Protein AF-A0A453PS17-F1 (afdb_monomer_lite)

Radius of gyration: 19.85 Å; chains: 1; bounding box: 60×44×42 Å

Sequence (169 aa):
VARVFPRKLCKPTYITRLSFKRWNKTVKKFSDIQLGHVTKYKMEALLHMPNKLKIPMNLLEWIDQHMFGSKEPCFKHKNKVIKITNDMVNKIFDFPGGTEPFIFSSDDPQVKAEVLELRNKYVDHRNKMPINKIEEVMLSDETEDGFIRSFTFYFLSSILCPASYCFGN

Structure (mmCIF, N/CA/C/O backbone):
data_AF-A0A453PS17-F1
#
_entry.id   AF-A0A453PS17-F1
#
loop_
_atom_site.group_PDB
_atom_site.id
_atom_site.type_symbol
_atom_site.label_atom_id
_atom_site.label_alt_id
_atom_site.label_comp_id
_atom_site.label_asym_id
_atom_site.label_entity_id
_atom_site.label_seq_id
_atom_site.pdbx_PDB_ins_code
_atom_site.Cartn_x
_atom_site.Cartn_y
_atom_site.Cartn_z
_atom_site.occupancy
_atom_site.B_iso_or_equiv
_atom_site.auth_seq_id
_atom_site.auth_comp_id
_atom_site.auth_asym_id
_atom_site.auth_atom_id
_atom_site.pdbx_PDB_model_num
ATOM 1 N N . VAL A 1 1 ? 46.115 -1.539 -19.298 1.00 35.41 1 VAL A N 1
ATOM 2 C CA . VAL A 1 1 ? 45.880 -2.529 -18.218 1.00 35.41 1 VAL A CA 1
ATOM 3 C C . VAL A 1 1 ? 44.837 -1.960 -17.265 1.00 35.41 1 VAL A C 1
ATOM 5 O O . VAL A 1 1 ? 45.146 -1.040 -16.517 1.00 35.41 1 VAL A O 1
ATOM 8 N N . ALA A 1 2 ? 43.583 -2.405 -17.363 1.00 29.77 2 ALA A N 1
ATOM 9 C CA . ALA A 1 2 ? 42.505 -1.921 -16.501 1.00 29.77 2 ALA A CA 1
ATOM 10 C C . ALA A 1 2 ? 42.616 -2.580 -15.118 1.00 29.77 2 ALA A C 1
ATOM 12 O O . ALA A 1 2 ? 42.629 -3.806 -15.014 1.00 29.77 2 ALA A O 1
ATOM 13 N N . ARG A 1 3 ? 42.726 -1.771 -14.058 1.00 26.41 3 ARG A N 1
ATOM 14 C CA . ARG A 1 3 ? 42.742 -2.259 -12.673 1.00 26.41 3 ARG A CA 1
ATOM 15 C C . ARG A 1 3 ? 41.342 -2.745 -12.308 1.00 26.41 3 ARG A C 1
ATOM 17 O O . ARG A 1 3 ? 40.442 -1.946 -12.064 1.00 26.41 3 ARG A O 1
ATOM 24 N N . VAL A 1 4 ? 41.167 -4.060 -12.278 1.00 29.45 4 VAL A N 1
ATOM 25 C CA . VAL A 1 4 ? 39.990 -4.699 -11.690 1.00 29.45 4 VAL A CA 1
ATOM 26 C C . VAL A 1 4 ? 40.158 -4.620 -10.177 1.00 29.45 4 VAL A C 1
ATOM 28 O O . VAL A 1 4 ? 40.970 -5.339 -9.600 1.00 29.45 4 VAL A O 1
ATOM 31 N N . PHE A 1 5 ? 39.425 -3.716 -9.526 1.00 28.72 5 PHE A N 1
ATOM 32 C CA . PHE A 1 5 ? 39.303 -3.759 -8.073 1.00 28.72 5 PHE A CA 1
ATOM 33 C C . PHE A 1 5 ? 38.588 -5.061 -7.696 1.00 28.72 5 PHE A C 1
ATOM 35 O O . PHE A 1 5 ? 37.497 -5.315 -8.221 1.00 28.72 5 PHE A O 1
ATOM 42 N N . PRO A 1 6 ? 39.156 -5.894 -6.806 1.00 30.36 6 PRO A N 1
ATOM 43 C CA . PRO A 1 6 ? 38.435 -7.040 -6.292 1.00 30.36 6 PRO A CA 1
ATOM 44 C C . PRO A 1 6 ? 37.244 -6.488 -5.512 1.00 30.36 6 PRO A C 1
ATOM 46 O O . PRO A 1 6 ? 37.405 -5.893 -4.445 1.00 30.36 6 PRO A O 1
ATOM 49 N N . ARG A 1 7 ? 36.032 -6.644 -6.060 1.00 38.16 7 ARG A N 1
ATOM 50 C CA . ARG A 1 7 ? 34.816 -6.473 -5.267 1.00 38.16 7 ARG A CA 1
ATOM 51 C C . ARG A 1 7 ? 34.955 -7.466 -4.123 1.00 38.16 7 ARG A C 1
ATOM 53 O O . ARG A 1 7 ? 34.898 -8.673 -4.361 1.00 38.16 7 ARG A O 1
ATOM 60 N N . LYS A 1 8 ? 35.189 -6.969 -2.902 1.00 33.84 8 LYS A N 1
ATOM 61 C CA . LYS A 1 8 ? 34.990 -7.762 -1.689 1.00 33.84 8 LYS A CA 1
ATOM 62 C C . LYS A 1 8 ? 33.670 -8.501 -1.886 1.00 33.84 8 LYS A C 1
ATOM 64 O O . LYS A 1 8 ? 32.682 -7.885 -2.288 1.00 33.84 8 LYS A O 1
ATOM 69 N N . LEU A 1 9 ? 33.681 -9.811 -1.659 1.00 34.59 9 LEU A N 1
ATOM 70 C CA . LEU A 1 9 ? 32.489 -10.642 -1.542 1.00 34.59 9 LEU A CA 1
ATOM 71 C C . LEU A 1 9 ? 31.675 -10.138 -0.339 1.00 34.59 9 LEU A C 1
ATOM 73 O O . LEU A 1 9 ? 31.606 -10.782 0.704 1.00 34.59 9 LEU A O 1
ATOM 77 N N . CYS A 1 10 ? 31.067 -8.957 -0.458 1.00 33.66 10 CYS A N 1
ATOM 78 C CA . CYS A 1 10 ? 29.883 -8.633 0.302 1.00 33.66 10 CYS A CA 1
ATOM 79 C C . CYS A 1 10 ? 28.896 -9.708 -0.119 1.00 33.66 10 CYS A C 1
ATOM 81 O O . CYS A 1 10 ? 28.450 -9.715 -1.266 1.00 33.66 10 CYS A O 1
ATOM 83 N N . LYS A 1 11 ? 28.611 -10.660 0.776 1.00 32.59 11 LYS A N 1
ATOM 84 C CA . LYS A 1 11 ? 27.415 -11.488 0.642 1.00 32.59 11 LYS A CA 1
ATOM 85 C C . LYS A 1 11 ? 26.293 -10.503 0.302 1.00 32.59 11 LYS A C 1
ATOM 87 O O . LYS A 1 11 ? 26.080 -9.601 1.122 1.00 32.59 11 LYS A O 1
ATOM 92 N N . PRO A 1 12 ? 25.645 -10.584 -0.877 1.00 39.50 12 PRO A N 1
ATOM 93 C CA . PRO A 1 12 ? 24.504 -9.744 -1.184 1.00 39.50 12 PRO A CA 1
ATOM 94 C C . PRO A 1 12 ? 23.378 -10.268 -0.307 1.00 39.50 12 PRO A C 1
ATOM 96 O O . PRO A 1 12 ? 22.522 -11.050 -0.702 1.00 39.50 12 PRO A O 1
ATOM 99 N N . THR A 1 13 ? 23.442 -9.908 0.965 1.00 41.12 13 THR A N 1
ATOM 100 C CA . THR A 1 13 ? 22.298 -9.986 1.834 1.00 41.12 13 THR A CA 1
ATOM 101 C C . THR A 1 13 ? 21.466 -8.831 1.321 1.00 41.12 13 THR A C 1
ATOM 103 O O . THR A 1 13 ? 21.697 -7.685 1.704 1.00 41.12 13 THR A O 1
ATOM 106 N N . TYR A 1 14 ? 20.555 -9.111 0.389 1.00 40.56 14 TYR A N 1
ATOM 107 C CA . TYR A 1 14 ? 19.348 -8.313 0.295 1.00 40.56 14 TYR A CA 1
ATOM 108 C C . TYR A 1 14 ? 18.740 -8.398 1.693 1.00 40.56 14 TYR A C 1
ATOM 110 O O . TYR A 1 14 ? 18.031 -9.341 2.041 1.00 40.56 14 TYR A O 1
ATOM 118 N N . ILE A 1 15 ? 19.131 -7.464 2.559 1.00 41.81 15 ILE A N 1
ATOM 119 C CA . ILE A 1 15 ? 18.437 -7.212 3.805 1.00 41.81 15 ILE A CA 1
ATOM 120 C C . ILE A 1 15 ? 17.195 -6.500 3.324 1.00 41.81 15 ILE A C 1
ATOM 122 O O . ILE A 1 15 ? 17.120 -5.275 3.323 1.00 41.81 15 ILE A O 1
ATOM 126 N N . THR A 1 16 ? 16.242 -7.283 2.832 1.00 46.91 16 THR A N 1
ATOM 127 C CA . THR A 1 16 ? 14.888 -6.814 2.651 1.00 46.91 16 THR A CA 1
ATOM 128 C C . THR A 1 16 ? 14.533 -6.178 3.988 1.00 46.91 16 THR A C 1
ATOM 130 O O . THR A 1 16 ? 14.499 -6.877 5.009 1.00 46.91 16 THR A O 1
ATOM 133 N N . ARG A 1 17 ? 14.368 -4.851 4.034 1.00 50.72 17 ARG A N 1
ATOM 134 C CA . ARG A 1 17 ? 13.887 -4.143 5.228 1.00 50.72 17 ARG A CA 1
ATOM 135 C C . ARG A 1 17 ? 12.405 -4.470 5.438 1.00 50.72 17 ARG A C 1
ATOM 137 O O . ARG A 1 17 ? 11.593 -3.571 5.604 1.00 50.72 17 ARG A O 1
ATOM 144 N N . LEU A 1 18 ? 12.060 -5.761 5.426 1.00 60.72 18 LEU A N 1
ATOM 145 C CA . LEU A 1 18 ? 10.740 -6.285 5.726 1.00 60.72 18 LEU A CA 1
ATOM 146 C C . LEU A 1 18 ? 10.501 -5.982 7.187 1.00 60.72 18 LEU A C 1
ATOM 148 O O . LEU A 1 18 ? 10.967 -6.685 8.087 1.00 60.72 18 LEU A O 1
ATOM 152 N N . SER A 1 19 ? 9.788 -4.899 7.441 1.00 68.50 19 SER A N 1
ATOM 153 C CA . SER A 1 19 ? 9.391 -4.555 8.789 1.00 68.50 19 SER A CA 1
ATOM 154 C C . SER A 1 19 ? 8.069 -5.246 9.104 1.00 68.50 19 SER A C 1
ATOM 156 O O . SER A 1 19 ? 7.096 -4.593 9.463 1.00 68.50 19 SER A O 1
ATOM 158 N N . PHE A 1 20 ? 8.025 -6.583 9.001 1.00 74.69 20 PHE A N 1
ATOM 159 C CA . PHE A 1 20 ? 6.826 -7.376 9.320 1.00 74.69 20 PHE A CA 1
ATOM 160 C C . PHE A 1 20 ? 6.301 -7.060 10.715 1.00 74.69 20 PHE A C 1
ATOM 162 O O . PHE A 1 20 ? 5.104 -6.922 10.921 1.00 74.69 20 PHE A O 1
ATOM 169 N N . LYS A 1 21 ? 7.210 -6.862 11.676 1.00 78.06 21 LYS A N 1
ATOM 170 C CA . LYS A 1 21 ? 6.853 -6.452 13.036 1.00 78.06 21 LYS A CA 1
ATOM 171 C C . LYS A 1 21 ? 6.108 -5.116 13.055 1.00 78.06 21 LYS A C 1
ATOM 173 O O . LYS A 1 21 ? 5.169 -4.958 13.829 1.00 78.06 21 LYS A O 1
ATOM 178 N N . ARG A 1 22 ? 6.540 -4.155 12.236 1.00 82.38 22 ARG A N 1
ATOM 179 C CA . ARG A 1 22 ? 5.894 -2.848 12.121 1.00 82.38 22 ARG A CA 1
ATOM 180 C C . ARG A 1 22 ? 4.548 -2.980 11.417 1.00 82.38 22 ARG A C 1
ATOM 182 O O . ARG A 1 22 ? 3.558 -2.555 11.991 1.00 82.38 22 ARG A O 1
ATOM 189 N N . TRP A 1 23 ? 4.506 -3.640 10.262 1.00 86.25 23 TRP A N 1
ATOM 190 C CA . TRP A 1 23 ? 3.271 -3.909 9.523 1.00 86.25 23 TRP A CA 1
ATOM 191 C C . TRP A 1 23 ? 2.214 -4.583 10.407 1.00 86.25 23 TRP A C 1
ATOM 193 O O . TRP A 1 23 ? 1.133 -4.038 10.604 1.00 86.25 23 TRP A O 1
ATOM 203 N N . ASN A 1 24 ? 2.575 -5.683 11.072 1.00 85.62 24 ASN A N 1
ATOM 204 C CA . ASN A 1 24 ? 1.675 -6.435 11.949 1.00 85.62 24 ASN A CA 1
ATOM 205 C C . ASN A 1 24 ? 1.247 -5.645 13.192 1.00 85.62 24 ASN A C 1
ATOM 207 O O . ASN A 1 24 ? 0.186 -5.912 13.752 1.00 85.62 24 ASN A O 1
ATOM 211 N N . LYS A 1 25 ? 2.051 -4.679 13.656 1.00 89.12 25 LYS A N 1
ATOM 212 C CA . LYS A 1 25 ? 1.634 -3.754 14.720 1.00 89.12 25 LYS A CA 1
ATOM 213 C C . LYS A 1 25 ? 0.614 -2.742 14.200 1.00 89.12 25 LYS A C 1
ATOM 215 O O . LYS A 1 25 ? -0.302 -2.393 14.935 1.00 89.12 25 LYS A O 1
ATOM 220 N N . THR A 1 26 ? 0.794 -2.258 12.979 1.00 90.94 26 THR A N 1
ATOM 221 C CA . THR A 1 26 ? -0.046 -1.220 12.379 1.00 90.94 26 THR A CA 1
ATOM 222 C C . THR A 1 26 ? -1.399 -1.760 11.940 1.00 90.94 26 THR A C 1
ATOM 224 O O . THR A 1 26 ? -2.404 -1.153 12.281 1.00 90.94 26 THR A O 1
ATOM 227 N N . VAL A 1 27 ? -1.442 -2.927 11.291 1.00 90.19 27 VAL A N 1
ATOM 228 C CA . VAL A 1 27 ? -2.693 -3.574 10.849 1.00 90.19 27 VAL A CA 1
ATOM 229 C C . VAL A 1 27 ? -3.666 -3.802 12.011 1.00 90.19 27 VAL A C 1
ATOM 231 O O . VAL A 1 27 ? -4.869 -3.647 11.855 1.00 90.19 27 VAL A O 1
ATOM 234 N N . LYS A 1 28 ? -3.154 -4.087 13.214 1.00 91.81 28 LYS A N 1
ATOM 235 C CA . LYS A 1 28 ? -3.974 -4.250 14.429 1.00 91.81 28 LYS A CA 1
ATOM 236 C C . LYS A 1 28 ? -4.687 -2.977 14.896 1.00 91.81 28 LYS A C 1
ATOM 238 O O . LYS A 1 28 ? -5.472 -3.054 15.832 1.00 91.81 28 LYS A O 1
ATOM 243 N N . LYS A 1 29 ? -4.355 -1.817 14.328 1.00 95.06 29 LYS A N 1
ATOM 244 C CA . LYS A 1 29 ? -4.960 -0.526 14.671 1.00 95.06 29 LYS A CA 1
ATOM 245 C C . LYS A 1 29 ? -6.076 -0.122 13.705 1.00 95.06 29 LYS A C 1
ATOM 247 O O . LYS A 1 29 ? -6.649 0.939 13.911 1.00 95.06 29 LYS A O 1
ATOM 252 N N . PHE A 1 30 ? -6.316 -0.889 12.640 1.00 95.62 30 PHE A N 1
ATOM 253 C CA . PHE A 1 30 ? -7.316 -0.525 11.641 1.00 95.62 30 PHE A CA 1
ATOM 254 C C . PHE A 1 30 ? -8.726 -0.596 12.217 1.00 95.62 30 PHE A C 1
ATOM 256 O O . PHE A 1 30 ? -9.036 -1.513 12.980 1.00 95.62 30 PHE A O 1
ATOM 263 N N . SER A 1 31 ? -9.559 0.372 11.841 1.00 96.38 31 SER A N 1
ATOM 264 C CA . SER A 1 31 ? -10.988 0.349 12.141 1.00 96.38 31 SER A CA 1
ATOM 265 C C . SER A 1 31 ? -11.721 -0.658 11.251 1.00 96.38 31 SER A C 1
ATOM 267 O O . SER A 1 31 ? -11.215 -1.075 10.205 1.00 96.38 31 SER A O 1
ATOM 269 N N . ASP A 1 32 ? -12.945 -1.024 11.631 1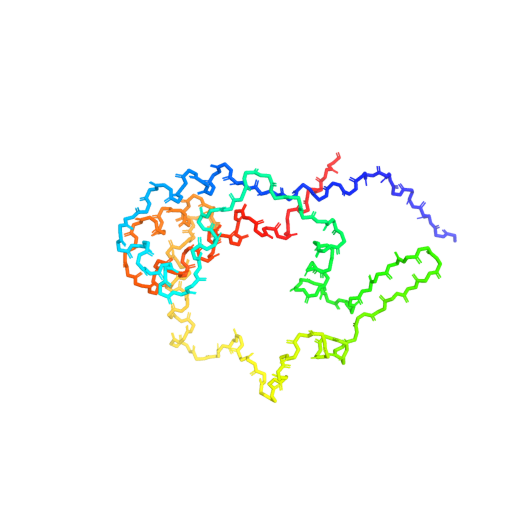.00 96.81 32 ASP A N 1
ATOM 270 C CA . ASP A 1 32 ? -13.787 -1.915 10.823 1.00 96.81 32 ASP A CA 1
ATOM 271 C C . ASP A 1 32 ? -14.072 -1.326 9.430 1.00 96.81 32 ASP A C 1
ATOM 273 O O . ASP A 1 32 ? -14.135 -2.064 8.447 1.00 96.81 32 ASP A O 1
ATOM 277 N N . ILE A 1 33 ? -14.161 0.007 9.320 1.00 96.94 33 ILE A N 1
ATOM 278 C CA . ILE A 1 33 ? -14.328 0.716 8.041 1.00 96.94 33 ILE A CA 1
ATOM 279 C C . ILE A 1 33 ? -13.102 0.490 7.149 1.00 96.94 33 ILE A C 1
ATOM 281 O O . ILE A 1 33 ? -13.229 0.076 5.997 1.00 96.94 33 ILE A O 1
ATOM 285 N N . GLN A 1 34 ? -11.905 0.703 7.696 1.00 96.75 34 GLN A N 1
ATOM 286 C CA . GLN A 1 34 ? -10.647 0.490 6.981 1.00 96.75 34 GLN A CA 1
ATOM 287 C C . GLN A 1 34 ? -10.481 -0.974 6.547 1.00 96.75 34 GLN A C 1
ATOM 289 O O . GLN A 1 34 ? -10.102 -1.243 5.407 1.00 96.75 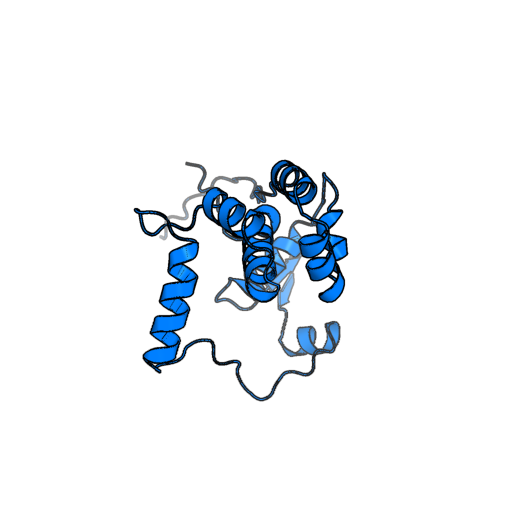34 GLN A O 1
ATOM 294 N N . LEU A 1 35 ? -10.825 -1.932 7.413 1.00 95.94 35 LEU A N 1
ATOM 295 C CA . LEU A 1 35 ? -10.830 -3.361 7.075 1.00 95.94 35 LEU A CA 1
ATOM 296 C C . LEU A 1 35 ? -11.851 -3.697 5.976 1.00 95.94 35 LEU A C 1
ATOM 298 O O . LEU A 1 35 ? -11.560 -4.513 5.094 1.00 95.94 35 LEU A O 1
ATOM 302 N N . GLY A 1 36 ? -13.013 -3.038 5.985 1.00 95.31 36 GLY A N 1
ATOM 303 C CA . GLY A 1 36 ? -14.018 -3.132 4.927 1.00 95.31 36 GLY A CA 1
ATOM 304 C C . GLY A 1 36 ? -13.460 -2.732 3.561 1.00 95.31 36 GLY A C 1
ATOM 305 O O . GLY A 1 36 ? -13.645 -3.462 2.585 1.00 95.31 36 GLY A O 1
ATOM 306 N N . HIS A 1 37 ? -12.686 -1.645 3.498 1.00 95.81 37 HIS A N 1
ATOM 307 C CA . HIS A 1 37 ? -12.009 -1.225 2.265 1.00 95.81 37 HIS A CA 1
ATOM 308 C C . HIS A 1 37 ? -10.972 -2.251 1.798 1.00 95.81 37 HIS A C 1
ATOM 310 O O . HIS A 1 37 ? -10.975 -2.629 0.630 1.00 95.81 37 HIS A O 1
ATOM 316 N N . VAL A 1 38 ? -10.122 -2.775 2.692 1.00 91.56 38 VAL A N 1
ATOM 317 C CA . VAL A 1 38 ? -9.147 -3.830 2.328 1.00 91.56 38 VAL A CA 1
ATOM 318 C C . VAL A 1 38 ? -9.851 -5.042 1.708 1.00 91.56 38 VAL A C 1
ATOM 320 O O . VAL A 1 38 ? -9.381 -5.592 0.709 1.00 91.56 38 VAL A O 1
ATOM 323 N N . THR A 1 39 ? -10.991 -5.423 2.285 1.00 91.50 39 THR A N 1
ATOM 324 C CA . THR A 1 39 ? -11.808 -6.551 1.825 1.00 91.50 39 THR A CA 1
ATOM 325 C C . THR A 1 39 ? -12.406 -6.285 0.446 1.00 91.50 39 THR A C 1
ATOM 327 O O . THR A 1 39 ? -12.310 -7.108 -0.464 1.00 91.50 39 THR A O 1
ATOM 330 N N . LYS A 1 40 ? -12.951 -5.081 0.237 1.00 92.56 40 LYS A N 1
ATOM 331 C CA . LYS A 1 40 ? -13.504 -4.652 -1.055 1.00 92.56 40 LYS A CA 1
ATOM 332 C C . LYS A 1 40 ? -12.496 -4.805 -2.201 1.00 92.56 40 LYS A C 1
ATOM 334 O O . LYS A 1 40 ? -12.868 -5.245 -3.288 1.00 92.56 40 LYS A O 1
ATOM 339 N N . TYR A 1 41 ? -11.223 -4.499 -1.947 1.00 87.12 41 TYR A N 1
ATOM 340 C CA . TYR A 1 41 ? -10.137 -4.614 -2.927 1.00 87.12 41 TYR A CA 1
ATOM 341 C C . TYR A 1 41 ? -9.437 -5.984 -2.948 1.00 87.12 41 TYR A C 1
ATOM 343 O O . TYR A 1 41 ? -8.448 -6.145 -3.664 1.00 87.12 41 TYR A O 1
ATOM 351 N N . LYS A 1 42 ? -9.940 -6.982 -2.208 1.00 87.06 42 LYS A N 1
ATOM 352 C CA . LYS A 1 42 ? -9.372 -8.340 -2.122 1.00 87.06 42 LYS A CA 1
ATOM 353 C C . LYS A 1 42 ? -7.908 -8.366 -1.652 1.00 87.06 42 LYS A C 1
ATOM 355 O O . LYS A 1 42 ? -7.085 -9.139 -2.149 1.00 87.06 42 LYS A O 1
ATOM 360 N N . MET A 1 43 ? -7.556 -7.464 -0.733 1.00 85.50 43 MET A N 1
ATOM 361 C CA . MET A 1 43 ? -6.199 -7.295 -0.195 1.00 85.50 43 MET A CA 1
ATOM 362 C C . MET A 1 43 ? -6.019 -7.914 1.206 1.00 85.50 43 MET A C 1
ATOM 364 O O . MET A 1 43 ? -4.992 -7.706 1.852 1.00 85.50 43 MET A O 1
ATOM 368 N N . GLU A 1 44 ? -6.978 -8.699 1.697 1.00 85.56 44 GLU A N 1
ATOM 369 C CA . GLU A 1 44 ? -7.014 -9.273 3.052 1.00 85.56 44 GLU A CA 1
ATOM 370 C C . GLU A 1 44 ? -5.822 -10.194 3.321 1.00 85.56 44 GLU A C 1
ATOM 372 O O . GLU A 1 44 ? -5.302 -10.255 4.436 1.00 85.56 44 GLU A O 1
ATOM 377 N N . ALA A 1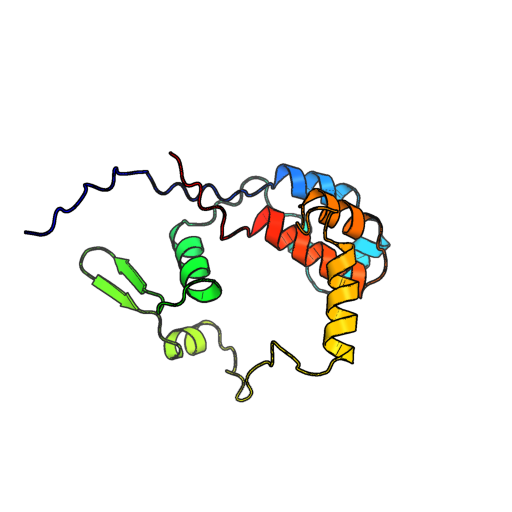 45 ? -5.320 -10.857 2.276 1.00 82.31 45 ALA A N 1
ATOM 378 C CA . ALA A 1 45 ? -4.105 -11.663 2.351 1.00 82.31 45 ALA A CA 1
ATOM 379 C C . ALA A 1 45 ? -2.894 -10.854 2.861 1.00 82.31 45 ALA A C 1
ATOM 381 O O . ALA A 1 45 ? -2.021 -11.403 3.536 1.00 82.31 45 ALA A O 1
ATOM 382 N N . LEU A 1 46 ? -2.855 -9.540 2.600 1.00 82.62 46 LEU A N 1
ATOM 383 C CA . LEU A 1 46 ? -1.787 -8.652 3.062 1.00 82.62 46 LEU A CA 1
ATOM 384 C C . LEU A 1 46 ? -1.879 -8.356 4.568 1.00 82.62 46 LEU A C 1
ATOM 386 O O . LEU A 1 46 ? -0.863 -8.041 5.190 1.00 82.62 46 LEU A O 1
ATOM 390 N N . LEU A 1 47 ? -3.056 -8.493 5.188 1.00 84.50 47 LEU A N 1
ATOM 391 C CA . LEU A 1 47 ? -3.246 -8.284 6.631 1.00 84.50 47 LEU A CA 1
ATOM 392 C C . LEU A 1 47 ? -2.632 -9.411 7.466 1.00 84.50 47 LEU A C 1
ATOM 394 O O . LEU A 1 47 ? -2.187 -9.188 8.592 1.00 84.50 47 LEU A O 1
ATOM 398 N N . HIS A 1 48 ? -2.566 -10.615 6.899 1.00 80.12 48 HIS A N 1
ATOM 399 C CA . HIS A 1 48 ? -2.113 -11.830 7.576 1.00 80.12 48 HIS A CA 1
ATOM 400 C C . HIS A 1 48 ? -0.725 -12.284 7.115 1.00 80.12 48 HIS A C 1
ATOM 402 O O . HIS A 1 48 ? -0.413 -13.477 7.109 1.00 80.12 48 HIS A O 1
ATOM 408 N N . MET A 1 49 ? 0.134 -11.331 6.743 1.00 70.81 49 MET A N 1
ATOM 409 C CA . MET A 1 49 ? 1.476 -11.647 6.266 1.00 70.81 49 MET A CA 1
ATOM 410 C C . MET A 1 49 ? 2.283 -12.397 7.339 1.00 70.81 49 MET A C 1
ATOM 412 O O . MET A 1 49 ? 2.388 -11.940 8.487 1.00 70.81 49 MET A O 1
ATOM 416 N N . PRO A 1 50 ? 2.893 -13.544 6.990 1.00 65.44 50 PRO A N 1
ATOM 417 C CA . PRO A 1 50 ? 3.640 -14.334 7.950 1.00 65.44 50 PRO A CA 1
ATOM 418 C C . PRO A 1 50 ? 4.824 -13.529 8.492 1.00 65.44 50 PRO A C 1
ATOM 420 O O . PRO A 1 50 ? 5.566 -12.896 7.744 1.00 65.44 50 PRO A O 1
ATOM 423 N N . ASN A 1 51 ? 5.066 -13.632 9.804 1.00 61.53 51 ASN A N 1
ATOM 424 C CA . ASN A 1 51 ? 6.184 -12.966 10.496 1.00 61.53 51 ASN A CA 1
ATOM 425 C C . ASN A 1 51 ? 7.569 -13.287 9.892 1.00 61.53 51 ASN A C 1
ATOM 427 O O . ASN A 1 51 ? 8.547 -12.594 10.173 1.00 61.53 51 ASN A O 1
ATOM 431 N N . LYS A 1 52 ? 7.661 -14.369 9.111 1.00 59.00 52 LYS A N 1
ATOM 432 C CA . LYS A 1 52 ? 8.847 -14.805 8.375 1.00 59.00 52 LYS A CA 1
ATOM 433 C C . LYS A 1 52 ? 8.440 -15.245 6.972 1.00 59.00 52 LYS A C 1
ATOM 435 O O . LYS A 1 52 ? 8.346 -16.440 6.700 1.00 59.00 52 LYS A O 1
ATOM 440 N N . LEU A 1 53 ? 8.208 -14.294 6.074 1.00 58.91 53 LEU A N 1
ATOM 441 C CA . LEU A 1 53 ? 8.136 -14.615 4.654 1.00 58.91 53 LEU A CA 1
ATOM 442 C C . LEU A 1 53 ? 9.555 -14.936 4.161 1.00 58.91 53 LEU A C 1
ATOM 444 O O . LEU A 1 53 ? 10.435 -14.076 4.160 1.00 58.91 53 LEU A O 1
ATOM 448 N N . LYS A 1 54 ? 9.798 -16.188 3.776 1.00 58.09 54 LYS A N 1
ATOM 449 C CA . LYS A 1 54 ? 11.031 -16.569 3.084 1.00 58.09 54 LYS A CA 1
ATOM 450 C C . LYS A 1 54 ? 10.805 -16.356 1.596 1.00 58.09 54 LYS A C 1
ATOM 452 O O . LYS A 1 54 ? 10.326 -17.260 0.921 1.00 58.09 54 LYS A O 1
ATOM 457 N N . ILE A 1 55 ? 11.113 -15.163 1.098 1.00 59.66 55 ILE A N 1
ATOM 458 C CA . ILE A 1 55 ? 11.109 -14.937 -0.347 1.00 59.66 55 ILE A CA 1
ATOM 459 C C . ILE A 1 55 ? 12.423 -15.505 -0.904 1.00 59.66 55 ILE A C 1
ATOM 461 O O . ILE A 1 55 ? 13.493 -15.118 -0.423 1.00 59.66 55 ILE A O 1
ATOM 465 N N . PRO A 1 56 ? 12.384 -16.437 -1.874 1.00 58.09 56 PRO A N 1
ATOM 466 C CA . PRO A 1 56 ? 13.590 -16.900 -2.546 1.00 58.09 56 PRO A CA 1
ATOM 467 C C . PRO A 1 56 ? 14.335 -15.719 -3.169 1.00 58.09 56 PRO A C 1
ATOM 469 O O . PRO A 1 56 ? 13.729 -14.905 -3.861 1.00 58.09 56 PRO A O 1
ATOM 472 N N . MET A 1 57 ? 15.649 -15.637 -2.955 1.00 54.50 57 MET A N 1
ATOM 473 C CA . MET A 1 57 ? 16.447 -14.490 -3.405 1.00 54.50 57 MET A CA 1
ATOM 474 C C . MET A 1 57 ? 16.312 -14.234 -4.910 1.00 54.50 57 MET A C 1
ATOM 476 O O . MET A 1 57 ? 16.114 -13.104 -5.339 1.00 54.50 57 MET A O 1
ATOM 480 N N . ASN A 1 58 ? 16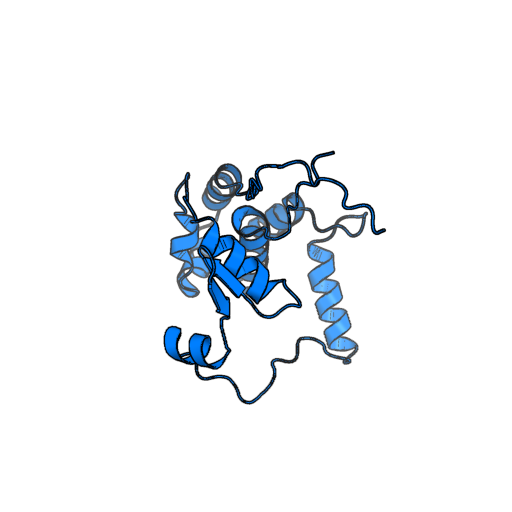.288 -15.313 -5.689 1.00 53.91 58 ASN A N 1
ATOM 481 C CA . ASN A 1 58 ? 16.135 -15.278 -7.141 1.00 53.91 58 ASN A CA 1
ATOM 482 C C . ASN A 1 58 ? 14.839 -14.568 -7.583 1.00 53.91 58 ASN A C 1
ATOM 484 O O . ASN A 1 58 ? 14.807 -13.965 -8.649 1.00 53.91 58 ASN A O 1
ATOM 488 N N . LEU A 1 59 ? 13.770 -14.637 -6.779 1.00 59.31 59 LEU A N 1
ATOM 489 C CA . LEU A 1 59 ? 12.507 -13.957 -7.071 1.00 59.31 59 LEU A CA 1
ATOM 490 C C . LEU A 1 59 ? 12.598 -12.452 -6.784 1.00 59.31 59 LEU A C 1
ATOM 492 O O . LEU A 1 59 ? 12.053 -11.657 -7.538 1.00 59.31 59 LEU A O 1
ATOM 496 N N . LEU A 1 60 ? 13.309 -12.042 -5.732 1.00 58.19 60 LEU A N 1
ATOM 497 C CA . LEU A 1 60 ? 13.542 -10.619 -5.454 1.00 58.19 60 LEU A CA 1
ATOM 498 C C . LEU A 1 60 ? 14.445 -9.981 -6.506 1.00 58.19 60 LEU A C 1
ATOM 500 O O . LEU A 1 60 ? 14.140 -8.895 -6.983 1.00 58.19 60 LEU A O 1
ATOM 504 N N . GLU A 1 61 ? 15.510 -10.677 -6.906 1.00 55.59 61 GLU A N 1
ATOM 505 C CA . GLU A 1 61 ? 16.381 -10.255 -8.007 1.00 55.59 61 GLU A CA 1
ATOM 506 C C . GLU A 1 61 ? 15.599 -10.117 -9.320 1.00 55.59 61 GLU A C 1
ATOM 508 O O . GLU A 1 61 ? 15.825 -9.176 -10.078 1.00 55.59 61 GLU A O 1
ATOM 513 N N . TRP A 1 62 ? 14.642 -11.017 -9.570 1.00 62.78 62 TRP A N 1
ATOM 514 C CA . TRP A 1 62 ? 13.727 -10.911 -10.705 1.00 62.78 62 TRP A CA 1
ATOM 515 C C . TRP A 1 62 ? 12.876 -9.643 -10.618 1.00 62.78 62 TRP A C 1
ATOM 517 O O . TRP A 1 62 ? 12.904 -8.844 -11.550 1.00 62.78 62 TRP A O 1
ATOM 527 N N . ILE A 1 63 ? 12.171 -9.421 -9.502 1.00 60.47 63 ILE A N 1
ATOM 528 C CA . ILE A 1 63 ? 11.322 -8.233 -9.316 1.00 60.47 63 ILE A CA 1
ATOM 529 C C . ILE A 1 63 ? 12.151 -6.954 -9.480 1.00 60.47 63 ILE A C 1
ATOM 531 O O . ILE A 1 63 ? 11.729 -6.052 -10.196 1.00 60.47 63 ILE A O 1
ATOM 535 N N . ASP A 1 64 ? 13.342 -6.890 -8.879 1.00 56.03 64 ASP A N 1
ATOM 536 C CA . ASP A 1 64 ? 14.232 -5.729 -8.963 1.00 56.03 64 ASP A CA 1
ATOM 537 C C . ASP A 1 64 ? 14.630 -5.409 -10.412 1.00 56.03 64 ASP A C 1
ATOM 539 O O . ASP A 1 64 ? 14.483 -4.279 -10.875 1.00 56.03 64 ASP A O 1
ATOM 543 N N . GLN A 1 65 ? 15.035 -6.427 -11.176 1.00 55.19 65 GLN A N 1
ATOM 544 C CA . GLN A 1 65 ? 15.418 -6.263 -12.579 1.00 55.19 65 GLN A CA 1
ATOM 545 C C . GLN A 1 65 ? 14.249 -5.889 -13.499 1.00 55.19 65 GLN A C 1
ATOM 547 O O . GLN A 1 65 ? 14.468 -5.147 -14.451 1.00 55.19 65 GLN A O 1
ATOM 552 N N . HIS A 1 66 ? 13.036 -6.388 -13.241 1.00 54.62 66 HIS A N 1
ATOM 553 C CA . HIS A 1 66 ? 11.877 -6.156 -14.116 1.00 54.62 66 HIS A CA 1
ATOM 554 C C . HIS A 1 66 ? 11.098 -4.888 -13.772 1.00 54.62 66 HIS A C 1
ATOM 556 O O . HIS A 1 66 ? 10.517 -4.279 -14.663 1.00 54.62 66 HIS A O 1
ATOM 562 N N . MET A 1 67 ? 11.056 -4.506 -12.494 1.00 53.38 67 MET A N 1
ATOM 563 C CA . MET A 1 67 ? 10.275 -3.356 -12.027 1.00 53.38 67 MET A CA 1
ATOM 564 C C . MET A 1 67 ? 11.126 -2.092 -11.871 1.00 53.38 67 MET A C 1
ATOM 566 O O . MET A 1 67 ? 10.600 -0.992 -12.015 1.00 53.38 67 MET A O 1
ATOM 570 N N . PHE A 1 68 ? 12.424 -2.228 -11.568 1.00 50.44 68 PHE A N 1
ATOM 571 C CA . PHE A 1 68 ? 13.301 -1.095 -11.230 1.00 50.44 68 PHE A CA 1
ATOM 572 C C . PHE A 1 68 ? 14.588 -1.031 -12.073 1.00 50.44 68 PHE A C 1
ATOM 574 O O . PHE A 1 68 ? 15.317 -0.039 -12.012 1.00 50.44 68 PHE A O 1
ATOM 581 N N . GLY A 1 69 ? 14.876 -2.058 -12.879 1.00 49.34 69 GLY A N 1
ATOM 582 C CA . GLY A 1 69 ? 16.034 -2.115 -13.765 1.00 49.34 69 GLY A CA 1
ATOM 583 C C . GLY A 1 69 ? 15.775 -1.501 -15.145 1.00 49.34 69 GLY A C 1
ATOM 584 O O . GLY A 1 69 ? 14.770 -1.772 -15.786 1.00 49.34 69 GLY A O 1
ATOM 585 N N . SER A 1 70 ? 16.738 -0.733 -15.662 1.00 45.28 70 SER A N 1
ATOM 586 C CA . SER A 1 70 ? 16.778 -0.271 -17.064 1.00 45.28 70 SER A CA 1
ATOM 587 C C . SER A 1 70 ? 17.399 -1.293 -18.029 1.00 45.28 70 SER A C 1
ATOM 589 O O . SER A 1 70 ? 17.704 -0.971 -19.178 1.00 45.28 70 SER A O 1
ATOM 591 N N . LYS A 1 71 ? 17.650 -2.522 -17.560 1.00 50.88 71 LYS A N 1
ATOM 592 C CA . LYS A 1 71 ? 18.294 -3.595 -18.324 1.00 50.88 71 LYS A CA 1
ATOM 593 C C . LYS A 1 71 ? 17.367 -4.785 -18.421 1.00 50.88 71 LYS A C 1
ATOM 595 O O . LYS A 1 71 ? 16.747 -5.165 -17.436 1.00 50.88 71 LYS A O 1
ATOM 600 N N . GLU A 1 72 ? 17.346 -5.387 -19.605 1.00 54.78 72 GLU A N 1
ATOM 601 C CA . GLU A 1 72 ? 16.551 -6.577 -19.855 1.00 54.78 72 GLU A CA 1
ATOM 602 C C . GLU A 1 72 ? 16.874 -7.668 -18.822 1.00 54.78 72 GLU A C 1
ATOM 604 O O . GLU A 1 72 ? 18.049 -7.962 -18.557 1.00 54.78 72 GLU A O 1
ATOM 609 N N . PRO A 1 73 ? 15.843 -8.271 -18.236 1.00 55.16 73 PRO A N 1
ATOM 610 C CA . PRO A 1 73 ? 16.013 -9.192 -17.134 1.00 55.16 73 PRO A CA 1
ATOM 611 C C . PRO A 1 73 ? 16.720 -10.481 -17.549 1.00 55.16 73 PRO A C 1
ATOM 613 O O . PRO A 1 73 ? 16.344 -11.145 -18.523 1.00 55.16 73 PRO A O 1
ATOM 616 N N . CYS A 1 74 ? 17.751 -10.864 -16.791 1.00 57.66 74 CYS A N 1
ATOM 617 C CA . CYS A 1 74 ? 18.549 -12.047 -17.090 1.00 57.66 74 CYS A CA 1
ATOM 618 C C . CYS A 1 74 ? 18.999 -12.800 -15.832 1.00 57.66 74 CYS A C 1
ATOM 620 O O . CYS A 1 74 ? 19.523 -12.233 -14.874 1.00 57.66 74 CYS A O 1
ATOM 622 N N . PHE A 1 75 ? 18.864 -14.124 -15.875 1.00 57.47 75 PHE A N 1
ATOM 623 C CA . PHE A 1 75 ? 19.349 -15.039 -14.853 1.00 57.47 75 PHE A CA 1
ATOM 624 C C . PHE A 1 75 ? 20.595 -15.775 -15.325 1.00 57.47 75 PHE A C 1
ATOM 626 O O . PHE A 1 75 ? 20.636 -16.311 -16.432 1.00 57.47 75 PHE A O 1
ATOM 633 N N . LYS A 1 76 ? 21.604 -15.872 -14.460 1.00 55.41 76 LYS A N 1
ATOM 634 C CA . LYS A 1 76 ? 22.777 -16.718 -14.700 1.00 55.41 76 LYS A CA 1
ATOM 635 C C . LYS A 1 76 ? 22.641 -18.007 -13.902 1.00 55.41 76 LYS A C 1
ATOM 637 O O . LYS A 1 76 ? 22.603 -17.973 -12.677 1.00 55.41 76 LYS A O 1
ATOM 642 N N . HIS A 1 77 ? 22.604 -19.144 -14.587 1.00 59.09 77 HIS A N 1
ATOM 643 C CA . HIS A 1 77 ? 22.632 -20.459 -13.954 1.00 59.09 77 HIS A CA 1
ATOM 644 C C . HIS A 1 77 ? 23.793 -21.272 -14.524 1.00 59.09 77 HIS A C 1
ATOM 646 O O . HIS A 1 77 ? 23.770 -21.678 -15.688 1.00 59.09 77 HIS A O 1
ATOM 652 N N . LYS A 1 78 ? 24.816 -21.511 -13.692 1.00 76.12 78 LYS A N 1
ATOM 653 C CA . LYS A 1 78 ? 26.095 -22.114 -14.100 1.00 76.12 78 LYS A CA 1
ATOM 654 C C . LYS A 1 78 ? 26.729 -21.300 -15.241 1.00 76.12 78 LYS A C 1
ATOM 656 O O . LYS A 1 78 ? 26.981 -20.110 -15.091 1.00 76.12 78 LYS A O 1
ATOM 661 N N . ASN A 1 79 ? 26.956 -21.937 -16.381 1.00 78.19 79 ASN A N 1
ATOM 662 C CA . ASN A 1 79 ? 27.494 -21.384 -17.619 1.00 78.19 79 ASN A CA 1
ATOM 663 C C . ASN A 1 79 ? 26.402 -20.923 -18.607 1.00 78.19 79 ASN A C 1
ATOM 665 O O . ASN A 1 79 ? 26.712 -20.639 -19.761 1.00 78.19 79 ASN A O 1
ATOM 669 N N . LYS A 1 80 ? 25.134 -20.851 -18.181 1.00 58.84 80 LYS A N 1
ATOM 670 C CA . LYS A 1 80 ? 24.013 -20.397 -19.014 1.00 58.84 80 LYS A CA 1
ATOM 671 C C . LYS A 1 80 ? 23.505 -19.033 -18.560 1.00 58.84 80 LYS A C 1
ATOM 673 O O . LYS A 1 80 ? 23.399 -18.768 -17.362 1.00 58.84 80 LYS A O 1
ATOM 678 N N . VAL A 1 81 ? 23.145 -18.199 -19.532 1.00 69.69 81 VAL A N 1
ATOM 679 C CA . VAL A 1 81 ? 22.393 -16.956 -19.326 1.00 69.69 81 VAL A CA 1
ATOM 680 C C . VAL A 1 81 ? 20.991 -17.179 -19.880 1.00 69.69 81 VAL A C 1
ATOM 682 O O . VAL A 1 81 ? 20.835 -17.504 -21.053 1.00 69.69 81 VAL A O 1
ATOM 685 N N . ILE A 1 82 ? 19.983 -17.045 -19.027 1.00 69.00 82 ILE A N 1
ATOM 686 C CA . ILE A 1 82 ? 18.567 -17.169 -19.363 1.00 69.00 82 ILE A CA 1
ATOM 687 C C . ILE A 1 82 ? 17.997 -15.757 -19.353 1.00 69.00 82 ILE A C 1
ATOM 689 O O . ILE A 1 82 ? 17.970 -15.111 -18.309 1.00 69.00 82 ILE A O 1
ATOM 693 N N . LYS A 1 83 ? 17.573 -15.266 -20.511 1.00 69.62 83 LYS A N 1
ATOM 694 C CA . LYS A 1 83 ? 16.944 -13.953 -20.652 1.00 69.62 83 LYS A CA 1
ATOM 695 C C . LYS A 1 83 ? 15.434 -14.128 -20.641 1.00 69.62 83 LYS A C 1
ATOM 697 O O . LYS A 1 83 ? 14.926 -15.012 -21.326 1.00 69.62 83 LYS A O 1
ATOM 702 N N . ILE A 1 84 ? 14.736 -13.293 -19.885 1.00 64.94 84 ILE A N 1
ATOM 703 C CA . ILE A 1 84 ? 13.277 -13.264 -19.924 1.00 64.94 84 ILE A CA 1
ATOM 704 C C . ILE A 1 84 ? 12.867 -12.266 -20.991 1.00 64.94 84 ILE A C 1
ATOM 706 O O . ILE A 1 84 ? 13.228 -11.093 -20.942 1.00 64.94 84 ILE A O 1
ATOM 710 N N . THR A 1 85 ? 12.170 -12.765 -22.002 1.00 66.50 85 THR A N 1
ATOM 711 C CA . THR A 1 85 ? 11.635 -11.950 -23.088 1.00 66.50 85 THR A CA 1
ATOM 712 C C . THR A 1 85 ? 10.194 -11.560 -22.774 1.00 66.50 85 THR A C 1
ATOM 714 O O . THR A 1 85 ? 9.504 -12.273 -22.044 1.00 66.50 85 THR A O 1
ATOM 717 N N . ASN A 1 86 ? 9.707 -10.471 -23.373 1.00 61.72 86 ASN A N 1
ATOM 718 C CA . ASN A 1 86 ? 8.289 -10.103 -23.285 1.00 61.72 86 ASN A CA 1
ATOM 719 C C . ASN A 1 86 ? 7.368 -11.256 -23.719 1.00 61.72 86 ASN A C 1
ATOM 721 O O . ASN A 1 86 ? 6.347 -11.488 -23.087 1.00 61.72 86 ASN A O 1
ATOM 725 N N . ASP A 1 87 ? 7.759 -12.029 -24.737 1.00 64.38 87 ASP A N 1
ATOM 726 C CA . ASP A 1 87 ? 7.015 -13.215 -25.184 1.00 64.38 87 ASP A CA 1
ATOM 727 C C . ASP A 1 87 ? 6.884 -14.281 -24.079 1.00 64.38 87 ASP A C 1
ATOM 729 O O . ASP A 1 87 ? 5.804 -14.830 -23.875 1.00 64.38 87 ASP A O 1
ATOM 733 N N . MET A 1 88 ? 7.947 -14.533 -23.305 1.00 66.50 88 MET A N 1
ATOM 734 C CA . MET A 1 88 ? 7.888 -15.450 -22.159 1.00 66.50 88 MET A CA 1
ATOM 735 C C . MET A 1 88 ? 6.995 -14.913 -21.038 1.00 66.50 88 MET A C 1
ATOM 737 O O . MET A 1 88 ? 6.243 -15.684 -20.452 1.00 66.50 88 MET A O 1
ATOM 741 N N . VAL A 1 89 ? 7.061 -13.611 -20.743 1.00 61.41 89 VAL A N 1
ATOM 742 C CA . VAL A 1 89 ? 6.202 -12.971 -19.729 1.00 61.41 89 VAL A CA 1
ATOM 743 C C . VAL A 1 89 ? 4.732 -13.100 -20.130 1.00 61.41 89 VAL A C 1
ATOM 745 O O . VAL A 1 89 ? 3.929 -13.582 -19.334 1.00 61.41 89 VAL A O 1
ATOM 748 N N . ASN A 1 90 ? 4.397 -12.772 -21.379 1.00 60.25 90 ASN A N 1
ATOM 749 C CA . ASN A 1 90 ? 3.035 -12.875 -21.904 1.00 60.25 90 ASN A CA 1
ATOM 750 C C . ASN A 1 90 ? 2.510 -14.318 -21.833 1.00 60.25 90 ASN A C 1
ATOM 752 O O . ASN A 1 90 ? 1.386 -14.537 -21.399 1.00 60.25 90 ASN A O 1
ATOM 756 N N . LYS A 1 91 ? 3.340 -15.312 -22.183 1.00 66.38 91 LYS A N 1
ATOM 757 C CA . LYS A 1 91 ? 2.970 -16.738 -22.119 1.00 66.38 91 LYS A CA 1
ATOM 758 C C . LYS A 1 91 ? 2.815 -17.284 -20.699 1.00 66.38 91 LYS A C 1
ATOM 760 O O . LYS A 1 91 ? 2.037 -18.208 -20.499 1.00 66.38 91 LYS A O 1
ATOM 765 N N . ILE A 1 92 ? 3.586 -16.780 -19.732 1.00 64.62 92 ILE A N 1
ATOM 766 C CA . ILE A 1 92 ? 3.556 -17.259 -18.339 1.00 64.62 92 ILE A CA 1
ATOM 767 C C . ILE A 1 92 ? 2.378 -16.661 -17.574 1.00 64.62 92 ILE A C 1
ATOM 769 O O . ILE A 1 92 ? 1.744 -17.365 -16.791 1.00 64.62 92 ILE A O 1
ATOM 773 N N . PHE A 1 93 ? 2.121 -15.366 -17.758 1.00 53.88 93 PHE A N 1
ATOM 774 C CA . PHE A 1 93 ? 1.128 -14.651 -16.961 1.00 53.88 93 PHE A CA 1
ATOM 775 C C . PHE A 1 93 ? -0.232 -14.506 -17.645 1.00 53.88 93 PHE A C 1
ATOM 777 O O . PHE A 1 93 ? -1.173 -14.088 -16.979 1.00 53.88 93 PHE A O 1
ATOM 784 N N . ASP A 1 94 ? -0.330 -14.829 -18.939 1.00 54.41 94 ASP A N 1
ATOM 785 C CA . ASP A 1 94 ? -1.549 -14.686 -19.747 1.00 54.41 94 ASP A CA 1
ATOM 786 C C . ASP A 1 94 ? -2.191 -13.292 -19.614 1.00 54.41 94 ASP A C 1
ATOM 788 O O . ASP A 1 94 ? -3.404 -13.111 -19.703 1.00 54.41 94 ASP A O 1
ATOM 792 N N . PHE A 1 95 ? -1.362 -12.273 -19.358 1.00 52.38 95 PHE A N 1
ATOM 793 C CA . PHE A 1 95 ? -1.820 -10.895 -19.368 1.00 52.38 95 PHE A CA 1
ATOM 794 C C . PHE A 1 95 ? -1.912 -10.453 -20.827 1.00 52.38 95 PHE A C 1
ATOM 796 O O . PHE A 1 95 ? -0.882 -10.433 -21.512 1.00 52.38 95 PHE A O 1
ATOM 803 N N . PRO A 1 96 ? -3.101 -10.077 -21.327 1.00 51.72 96 PRO A N 1
ATOM 804 C CA . PRO A 1 96 ? -3.200 -9.469 -22.639 1.00 51.72 96 PRO A CA 1
ATOM 805 C C . PRO A 1 96 ? -2.407 -8.162 -22.590 1.00 51.72 96 PRO A C 1
ATOM 807 O O . PRO A 1 96 ? -2.753 -7.238 -21.854 1.00 51.72 96 PRO A O 1
ATOM 810 N N . GLY A 1 97 ? -1.297 -8.105 -23.327 1.00 53.44 97 GLY A N 1
ATOM 811 C CA . GLY A 1 97 ? -0.525 -6.877 -23.462 1.00 53.44 97 GLY A CA 1
ATOM 812 C C . GLY A 1 97 ? -1.437 -5.780 -24.004 1.00 53.44 97 GLY A C 1
ATOM 813 O O . GLY A 1 97 ? -1.987 -5.922 -25.095 1.00 53.44 97 GLY A O 1
ATOM 814 N N . GLY A 1 98 ? -1.630 -4.711 -23.231 1.00 58.50 98 GLY A N 1
ATOM 815 C CA . GLY A 1 98 ? -2.380 -3.548 -23.690 1.00 58.50 98 GLY A CA 1
ATOM 816 C C . GLY A 1 98 ? -1.687 -2.921 -24.898 1.00 58.50 98 GLY A C 1
ATOM 817 O O . GLY A 1 98 ? -0.464 -2.789 -24.921 1.00 58.50 98 GLY A O 1
ATOM 818 N N . THR A 1 99 ? -2.458 -2.544 -25.915 1.00 64.94 99 THR A N 1
ATOM 819 C CA . THR A 1 99 ? -1.944 -1.833 -27.098 1.00 64.94 99 THR A CA 1
ATOM 820 C C . THR A 1 99 ? -1.677 -0.357 -26.821 1.00 64.94 99 THR A C 1
ATOM 822 O O . THR A 1 99 ? -0.972 0.294 -27.588 1.00 64.94 99 THR A O 1
ATOM 825 N N . GLU A 1 100 ? -2.224 0.171 -25.727 1.00 61.19 100 GLU A N 1
ATOM 826 C CA . GLU A 1 100 ? -2.080 1.563 -25.323 1.00 61.19 100 GLU A CA 1
ATOM 827 C C . GLU A 1 100 ? -1.134 1.684 -24.120 1.00 61.19 100 GLU A C 1
ATOM 829 O O . GLU A 1 100 ? -1.345 1.020 -23.098 1.00 61.19 100 GLU A O 1
ATOM 834 N N . PRO A 1 101 ? -0.086 2.523 -24.208 1.00 62.12 101 PRO A N 1
ATOM 835 C CA . PRO A 1 101 ? 0.755 2.835 -23.064 1.00 62.12 101 PRO A CA 1
ATOM 836 C C . PRO A 1 101 ? -0.062 3.523 -21.972 1.00 62.12 101 PRO A C 1
ATOM 838 O O . PRO A 1 101 ? -0.763 4.501 -22.230 1.00 62.12 101 PRO A O 1
ATOM 841 N N . PHE A 1 102 ? 0.085 3.069 -20.729 1.00 61.00 102 PHE A N 1
ATOM 842 C CA . PHE A 1 102 ? -0.449 3.811 -19.595 1.00 61.00 102 PHE A CA 1
ATOM 843 C C . PHE A 1 102 ? 0.332 5.123 -19.433 1.00 61.00 102 PHE A C 1
ATOM 845 O O . PHE A 1 102 ? 1.556 5.117 -19.279 1.00 61.00 102 PHE A O 1
ATOM 852 N N . ILE A 1 103 ? -0.363 6.258 -19.493 1.00 68.56 103 ILE A N 1
ATOM 853 C CA . ILE A 1 103 ? 0.259 7.582 -19.419 1.00 68.56 103 ILE A CA 1
ATOM 854 C C . ILE A 1 103 ? 0.536 7.919 -17.947 1.00 68.56 103 ILE A C 1
ATOM 856 O O . ILE A 1 103 ? -0.370 8.241 -17.185 1.00 68.56 103 ILE A O 1
ATOM 860 N N . PHE A 1 104 ? 1.807 7.856 -17.542 1.00 69.00 104 PHE A N 1
ATOM 861 C CA . PHE A 1 104 ? 2.241 8.124 -16.160 1.00 69.00 104 PHE A CA 1
ATOM 862 C C . PHE A 1 104 ? 2.451 9.610 -15.832 1.00 69.00 104 PHE A C 1
ATOM 864 O O . PHE A 1 104 ? 2.700 9.957 -14.678 1.00 69.00 104 PHE A O 1
ATOM 871 N N . SER A 1 105 ? 2.390 10.492 -16.828 1.00 75.25 105 SER A N 1
ATOM 872 C CA . SER A 1 105 ? 2.641 11.925 -16.671 1.00 75.25 105 SER A CA 1
ATOM 873 C C . SER A 1 105 ? 1.646 12.735 -17.485 1.00 75.25 105 SER A C 1
ATOM 875 O O . SER A 1 105 ? 1.457 12.466 -18.667 1.00 75.25 105 SER A O 1
ATOM 877 N N . SER A 1 106 ? 1.062 13.755 -16.866 1.00 82.94 106 SER A N 1
ATOM 878 C CA . SER A 1 106 ? 0.211 14.731 -17.541 1.00 82.94 106 SER A CA 1
ATOM 879 C C . SER A 1 106 ? 0.906 16.086 -17.557 1.00 82.94 106 SER A C 1
ATOM 881 O O . SER A 1 106 ? 1.544 16.449 -16.566 1.00 82.94 106 SER A O 1
ATOM 883 N N . ASP A 1 107 ? 0.771 16.830 -18.657 1.00 89.69 107 ASP A N 1
ATOM 884 C CA . ASP A 1 107 ? 1.191 18.232 -18.736 1.00 89.69 107 ASP A CA 1
ATOM 885 C C . ASP A 1 107 ? 0.119 19.226 -18.293 1.00 89.69 107 ASP A C 1
ATOM 887 O O . ASP A 1 107 ? 0.428 20.405 -18.116 1.00 89.69 107 ASP A O 1
ATOM 891 N N . ASP A 1 108 ? -1.092 18.735 -18.025 1.00 92.50 108 ASP A N 1
ATOM 892 C CA . ASP A 1 108 ? -2.199 19.524 -17.506 1.00 92.50 108 ASP A CA 1
ATOM 893 C C . ASP A 1 108 ? -1.830 20.150 -16.142 1.00 92.50 108 ASP A C 1
ATOM 895 O O . ASP A 1 108 ? -1.551 19.421 -15.176 1.00 92.50 108 ASP A O 1
ATOM 899 N N . PRO A 1 109 ? -1.816 21.494 -16.031 1.00 93.00 109 PRO A N 1
ATOM 900 C CA . PRO A 1 109 ? -1.534 22.188 -14.780 1.00 93.00 109 PRO A CA 1
ATOM 901 C C . PRO A 1 109 ? -2.475 21.799 -13.637 1.00 93.00 109 PRO A C 1
ATOM 903 O O . PRO A 1 109 ? -2.026 21.746 -12.491 1.00 93.00 109 PRO A O 1
ATOM 906 N N . GLN A 1 110 ? -3.746 21.502 -13.930 1.00 93.81 110 GLN A N 1
ATOM 907 C CA . GLN A 1 110 ? -4.720 21.093 -12.923 1.00 93.81 110 GLN A CA 1
ATOM 908 C C . GLN A 1 110 ? -4.346 19.727 -12.344 1.00 93.81 110 GLN A C 1
ATOM 910 O O . GLN A 1 110 ? -4.225 19.584 -11.129 1.00 93.81 110 GLN A O 1
ATOM 915 N N . VAL A 1 111 ? -4.040 18.751 -13.204 1.00 88.31 111 VAL A N 1
ATOM 916 C CA . VAL A 1 111 ? -3.594 17.417 -12.768 1.00 88.31 111 VAL A CA 1
ATOM 917 C C . VAL A 1 111 ? -2.295 17.515 -11.963 1.00 88.31 111 VAL A C 1
ATOM 919 O O . VAL A 1 111 ? -2.156 16.876 -10.920 1.00 88.31 111 VAL A O 1
ATOM 922 N N . LYS A 1 112 ? -1.339 18.350 -12.396 1.00 89.12 112 LYS A N 1
ATOM 923 C CA . LYS A 1 112 ? -0.092 18.586 -11.646 1.00 89.12 112 LYS A CA 1
ATOM 924 C C . LYS A 1 112 ? -0.361 19.174 -10.257 1.00 89.12 112 LYS A C 1
ATOM 926 O O . LYS A 1 112 ? 0.295 18.760 -9.300 1.00 89.12 112 LYS A O 1
ATOM 931 N N . ALA A 1 113 ? -1.306 20.107 -10.139 1.00 92.38 113 ALA A N 1
ATOM 932 C CA . ALA A 1 113 ? -1.688 20.708 -8.865 1.00 92.38 113 ALA A CA 1
ATOM 933 C C . ALA A 1 113 ? -2.354 19.686 -7.930 1.00 92.38 113 ALA A C 1
ATOM 935 O O . ALA A 1 113 ? -1.922 19.547 -6.787 1.00 92.38 113 ALA A O 1
ATOM 936 N N . GLU A 1 114 ? -3.313 18.903 -8.425 1.00 90.31 114 GLU A N 1
ATOM 937 C CA . GLU A 1 114 ? -3.993 17.854 -7.650 1.00 90.31 114 GLU A CA 1
ATOM 938 C C . GLU A 1 114 ? -3.003 16.791 -7.144 1.00 90.31 114 GLU A C 1
ATOM 940 O O . GLU A 1 114 ? -3.000 16.422 -5.966 1.00 90.31 114 GLU A O 1
ATOM 945 N N . VAL A 1 115 ? -2.086 16.339 -8.008 1.00 86.62 115 VAL A N 1
ATOM 946 C CA . VAL A 1 115 ? -1.021 15.399 -7.624 1.00 86.62 115 VAL A CA 1
ATOM 947 C C . VAL A 1 115 ? -0.095 16.013 -6.574 1.00 86.62 115 VAL A C 1
ATOM 949 O O . VAL A 1 115 ? 0.310 15.323 -5.633 1.00 86.62 115 VAL A O 1
ATOM 952 N N . LEU A 1 116 ? 0.243 17.299 -6.701 1.00 88.38 116 LEU A N 1
ATOM 953 C CA . LEU A 1 116 ? 1.085 17.997 -5.734 1.00 88.38 116 LEU A CA 1
ATOM 954 C C . LEU A 1 116 ? 0.392 18.119 -4.371 1.00 88.38 116 LEU A C 1
ATOM 956 O O . LEU A 1 11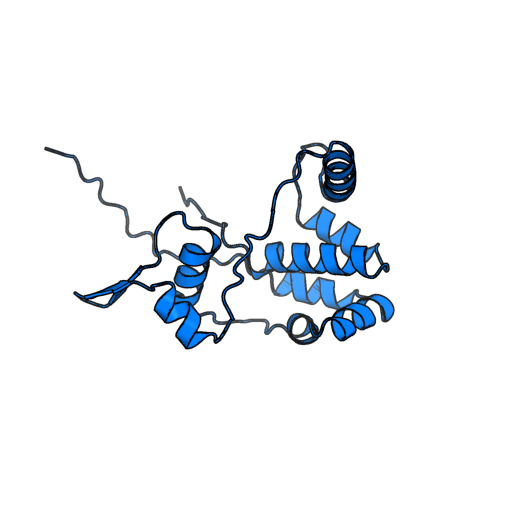6 ? 1.022 17.842 -3.351 1.00 88.38 116 LEU A O 1
ATOM 960 N N . GLU A 1 117 ? -0.893 18.465 -4.336 1.00 90.94 117 GLU A N 1
ATOM 961 C CA . GLU A 1 117 ? -1.681 18.514 -3.101 1.00 90.94 117 GLU A CA 1
ATOM 962 C C . GLU A 1 117 ? -1.758 17.147 -2.420 1.00 90.94 117 GLU A C 1
ATOM 964 O O . GLU A 1 117 ? -1.522 17.036 -1.214 1.00 90.94 117 GLU A O 1
ATOM 969 N N . LEU A 1 118 ? -2.009 16.084 -3.189 1.00 88.62 118 LEU A N 1
ATOM 970 C CA . LEU A 1 118 ? -2.000 14.717 -2.672 1.00 88.62 118 LEU A CA 1
ATOM 971 C C . LEU A 1 118 ? -0.626 14.333 -2.122 1.00 88.62 118 LEU A C 1
ATOM 973 O O . LEU A 1 118 ? -0.537 13.811 -1.011 1.00 88.62 118 LEU A O 1
ATOM 977 N N . ARG A 1 119 ? 0.450 14.628 -2.859 1.00 87.38 119 ARG A N 1
ATOM 978 C CA . ARG A 1 119 ? 1.833 14.380 -2.428 1.00 87.38 119 ARG A CA 1
ATOM 979 C C . ARG A 1 119 ? 2.146 15.106 -1.123 1.00 87.38 119 ARG A C 1
ATOM 981 O O . ARG A 1 119 ? 2.776 14.525 -0.237 1.00 87.38 119 ARG A O 1
ATOM 988 N N . ASN A 1 120 ? 1.692 16.349 -0.987 1.00 90.19 120 ASN A N 1
ATOM 989 C CA . ASN A 1 120 ? 1.993 17.195 0.162 1.00 90.19 120 ASN A CA 1
ATOM 990 C C . ASN A 1 120 ? 1.453 16.633 1.486 1.00 90.19 120 ASN A C 1
ATOM 992 O O . ASN A 1 120 ? 2.035 16.892 2.536 1.00 90.19 120 ASN A O 1
ATOM 996 N N . LYS A 1 121 ? 0.419 15.781 1.447 1.00 90.31 121 LYS A N 1
ATOM 997 C CA . LYS A 1 121 ? -0.094 15.076 2.636 1.00 90.31 121 LYS A CA 1
ATOM 998 C C . LYS A 1 121 ? 0.939 14.130 3.261 1.00 90.31 121 LYS A C 1
ATOM 1000 O O . LYS A 1 121 ? 0.929 13.917 4.472 1.00 90.31 121 LYS A O 1
ATOM 1005 N N . TYR A 1 122 ? 1.837 13.570 2.449 1.00 87.50 122 TYR A N 1
ATOM 1006 C CA . TYR A 1 122 ? 2.766 12.514 2.866 1.00 87.50 122 TYR A CA 1
ATOM 1007 C C . TYR A 1 122 ? 4.197 13.003 3.115 1.00 87.50 122 TYR A C 1
ATOM 1009 O O . TYR A 1 122 ? 5.002 12.260 3.685 1.00 87.50 122 TYR A O 1
ATOM 1017 N N . VAL A 1 123 ? 4.536 14.223 2.692 1.00 86.44 123 VAL A N 1
ATOM 1018 C CA . VAL A 1 123 ? 5.890 14.773 2.843 1.00 86.44 123 VAL A CA 1
ATOM 1019 C C . VAL A 1 123 ? 6.052 15.562 4.142 1.00 86.44 123 VAL A C 1
ATOM 1021 O O . VAL A 1 123 ? 5.129 16.210 4.624 1.00 86.44 123 VAL A O 1
ATOM 1024 N N . ASP A 1 124 ? 7.246 15.498 4.728 1.00 81.94 124 ASP A N 1
ATOM 1025 C CA . ASP A 1 124 ? 7.644 16.326 5.862 1.00 81.94 124 ASP A CA 1
ATOM 1026 C C . ASP A 1 124 ? 8.211 17.683 5.403 1.00 81.94 124 ASP A C 1
ATOM 1028 O O . ASP A 1 124 ? 8.409 17.947 4.216 1.00 81.94 124 ASP A O 1
ATOM 1032 N N . HIS A 1 125 ? 8.544 18.539 6.370 1.00 81.50 125 HIS A N 1
ATOM 1033 C CA . HIS A 1 125 ? 9.182 19.843 6.151 1.00 81.50 125 HIS A CA 1
ATOM 1034 C C . HIS A 1 125 ? 10.530 19.772 5.404 1.00 81.50 125 HIS A C 1
ATOM 1036 O O . HIS A 1 125 ? 11.028 20.793 4.942 1.00 81.50 125 HIS A O 1
ATOM 1042 N N . ARG A 1 126 ? 11.139 18.584 5.270 1.00 82.44 126 ARG A N 1
ATOM 1043 C CA . ARG A 1 126 ? 12.372 18.346 4.500 1.00 82.44 126 ARG A CA 1
ATOM 1044 C C . ARG A 1 126 ? 12.083 17.796 3.106 1.00 82.44 126 ARG A C 1
ATOM 1046 O O . ARG A 1 126 ? 13.003 17.308 2.450 1.00 82.44 126 ARG A O 1
ATOM 1053 N N . ASN A 1 127 ? 10.825 17.839 2.667 1.00 81.81 127 ASN A N 1
ATOM 1054 C CA . ASN A 1 127 ? 10.355 17.277 1.405 1.00 81.81 127 ASN A CA 1
ATOM 1055 C C . ASN A 1 127 ? 10.639 15.765 1.279 1.00 81.81 127 ASN A C 1
ATOM 1057 O O . ASN A 1 127 ? 10.777 15.235 0.173 1.00 81.81 127 ASN A O 1
ATOM 1061 N N . LYS A 1 128 ? 10.757 15.060 2.413 1.00 80.81 128 LYS A N 1
ATOM 1062 C CA . LYS A 1 128 ? 10.926 13.603 2.468 1.00 80.81 128 LYS A CA 1
ATOM 1063 C C . LYS A 1 128 ? 9.588 12.957 2.777 1.00 80.81 128 LYS A C 1
ATOM 1065 O O . LYS A 1 128 ? 8.774 13.548 3.466 1.00 80.81 128 LYS A O 1
ATOM 1070 N N . MET A 1 129 ? 9.388 11.719 2.336 1.00 83.56 129 MET A N 1
ATOM 1071 C CA . MET A 1 129 ? 8.188 10.937 2.643 1.00 83.56 129 MET A CA 1
ATOM 1072 C C . MET A 1 129 ? 8.518 9.863 3.695 1.00 83.56 129 MET A C 1
ATOM 1074 O O . MET A 1 129 ? 8.791 8.713 3.341 1.00 83.56 129 MET A O 1
ATOM 1078 N N . PRO A 1 130 ? 8.619 10.214 4.994 1.00 84.88 130 PRO A N 1
ATOM 1079 C CA . PRO A 1 130 ? 8.986 9.248 6.016 1.00 84.88 130 PRO A CA 1
ATOM 1080 C C . PRO A 1 130 ? 7.848 8.249 6.244 1.00 84.88 130 PRO A C 1
ATOM 1082 O O . PRO A 1 130 ? 6.681 8.618 6.344 1.00 84.88 130 PRO A O 1
ATOM 1085 N N . ILE A 1 131 ? 8.203 6.980 6.445 1.00 85.31 131 ILE A N 1
ATOM 1086 C CA . ILE A 1 131 ? 7.246 5.896 6.716 1.00 85.31 131 ILE A CA 1
ATOM 1087 C C . ILE A 1 131 ? 6.309 6.183 7.906 1.00 85.31 131 ILE A C 1
ATOM 1089 O O . ILE A 1 131 ? 5.167 5.740 7.906 1.00 85.31 131 ILE A O 1
ATOM 1093 N N . ASN A 1 132 ? 6.763 6.955 8.903 1.00 88.50 132 ASN A N 1
ATOM 1094 C CA . ASN A 1 132 ? 5.927 7.377 10.031 1.00 88.50 132 ASN A CA 1
ATOM 1095 C C . ASN A 1 132 ? 4.802 8.324 9.589 1.00 88.50 132 ASN A C 1
ATOM 1097 O O . ASN A 1 132 ? 3.701 8.206 10.110 1.00 88.50 132 ASN A O 1
ATOM 1101 N N . LYS A 1 133 ? 5.062 9.225 8.629 1.00 89.44 133 LYS A N 1
ATOM 1102 C CA . LYS A 1 133 ? 4.041 10.144 8.117 1.00 89.44 133 LYS A CA 1
ATOM 1103 C C . LYS A 1 133 ? 3.016 9.405 7.264 1.00 89.44 133 LYS A C 1
ATOM 1105 O O . LYS A 1 133 ? 1.830 9.669 7.388 1.00 89.44 133 LYS A O 1
ATOM 1110 N N . ILE A 1 134 ? 3.460 8.432 6.464 1.00 90.62 134 ILE A N 1
ATOM 1111 C CA . ILE A 1 134 ? 2.544 7.547 5.728 1.00 90.62 134 ILE A CA 1
ATOM 1112 C C . ILE A 1 134 ? 1.649 6.772 6.708 1.00 90.62 134 ILE A C 1
ATOM 1114 O O . ILE A 1 134 ? 0.444 6.712 6.496 1.00 90.62 134 ILE A O 1
ATOM 1118 N N . GLU A 1 135 ? 2.216 6.212 7.786 1.00 92.44 135 GLU A N 1
ATOM 1119 C CA . GLU A 1 135 ? 1.437 5.510 8.821 1.00 92.44 135 GLU A CA 1
ATOM 1120 C C . GLU A 1 135 ? 0.400 6.420 9.478 1.00 92.44 135 GLU A C 1
ATOM 1122 O O . GLU A 1 135 ? -0.740 6.009 9.648 1.00 92.44 135 GLU A O 1
ATOM 1127 N N . GLU A 1 136 ? 0.794 7.641 9.840 1.00 93.25 136 GLU A N 1
ATOM 1128 C CA . GLU A 1 136 ? -0.092 8.641 10.438 1.00 93.25 136 GLU A CA 1
ATOM 1129 C C . GLU A 1 136 ? -1.273 8.959 9.517 1.00 93.25 136 GLU A C 1
ATOM 1131 O O . GLU A 1 136 ? -2.416 8.791 9.933 1.00 93.25 136 GLU A O 1
ATOM 1136 N N . VAL A 1 137 ? -1.000 9.331 8.259 1.00 93.44 137 VAL A N 1
ATOM 1137 C CA . VAL A 1 137 ? -2.039 9.661 7.271 1.00 93.44 137 VAL A CA 1
ATOM 1138 C C . VAL A 1 137 ? -2.962 8.467 7.039 1.00 93.44 137 VAL A C 1
ATOM 1140 O O . VAL A 1 137 ? -4.176 8.623 7.093 1.00 93.44 137 VAL A O 1
ATOM 1143 N N . MET A 1 138 ? -2.395 7.271 6.851 1.00 95.31 138 MET A N 1
ATOM 1144 C CA . MET A 1 138 ? -3.162 6.041 6.643 1.00 95.31 138 MET A CA 1
ATOM 1145 C C . MET A 1 138 ? -4.109 5.751 7.807 1.00 95.31 138 MET A C 1
ATOM 1147 O O . MET A 1 138 ? -5.267 5.435 7.575 1.00 95.31 138 MET A O 1
ATOM 1151 N N . LEU A 1 139 ? -3.623 5.831 9.049 1.00 95.06 139 LEU A N 1
ATOM 1152 C CA . LEU A 1 139 ? -4.437 5.519 10.224 1.00 95.06 139 LEU A CA 1
ATOM 1153 C C . LEU A 1 139 ? -5.518 6.574 10.482 1.00 95.06 139 LEU A C 1
ATOM 1155 O O . LEU A 1 139 ? -6.537 6.238 11.074 1.00 95.06 139 LEU A O 1
ATOM 1159 N N . SER A 1 140 ? -5.302 7.820 10.053 1.00 94.88 140 SER A N 1
ATOM 1160 C CA . SER A 1 140 ? -6.264 8.916 10.217 1.00 94.88 140 SER A CA 1
ATOM 1161 C C . SER A 1 140 ? -7.331 9.007 9.122 1.00 94.88 140 SER A C 1
ATOM 1163 O O . SER A 1 140 ? -8.283 9.765 9.281 1.00 94.88 140 SER A O 1
ATOM 1165 N N . ASP A 1 141 ? -7.162 8.294 8.007 1.00 93.88 141 ASP A N 1
ATOM 1166 C CA . ASP A 1 141 ? -8.025 8.400 6.831 1.00 93.88 141 ASP A CA 1
ATOM 1167 C C . ASP A 1 141 ? -8.925 7.162 6.724 1.00 93.88 141 ASP A C 1
ATOM 1169 O O . ASP A 1 141 ? -8.445 6.033 6.607 1.00 93.88 141 ASP A O 1
ATOM 1173 N N . GLU A 1 142 ? -10.238 7.371 6.799 1.00 94.31 142 GLU A N 1
ATOM 1174 C CA . GLU A 1 142 ? -11.251 6.320 6.629 1.00 94.31 142 GLU A CA 1
ATOM 1175 C C . GLU A 1 142 ? -11.942 6.387 5.259 1.00 94.31 142 GLU A C 1
ATOM 1177 O O . GLU A 1 142 ? -12.784 5.543 4.942 1.00 94.31 142 GLU A O 1
ATOM 1182 N N . THR A 1 143 ? -11.588 7.372 4.425 1.00 95.81 143 THR A N 1
ATOM 1183 C CA . THR A 1 143 ? -12.082 7.431 3.048 1.00 95.81 143 THR A CA 1
ATOM 1184 C C . THR A 1 143 ? -11.469 6.295 2.241 1.00 95.81 143 THR A C 1
ATOM 1186 O O . THR A 1 143 ? -10.302 5.955 2.423 1.00 95.81 143 THR A O 1
ATOM 1189 N N . GLU A 1 144 ? -12.247 5.708 1.335 1.00 92.19 144 GLU A N 1
ATOM 1190 C CA . GLU A 1 144 ? -11.807 4.559 0.539 1.00 92.19 144 GLU A CA 1
ATOM 1191 C C . GLU A 1 144 ? -10.510 4.859 -0.231 1.00 92.19 144 GLU A C 1
ATOM 1193 O O . GLU A 1 144 ? -9.485 4.211 -0.011 1.00 92.19 144 GLU A O 1
ATOM 1198 N N . ASP A 1 145 ? -10.521 5.902 -1.063 1.00 90.75 145 ASP A N 1
ATOM 1199 C CA . ASP A 1 145 ? -9.370 6.274 -1.892 1.00 90.75 145 ASP A CA 1
ATOM 1200 C C . ASP A 1 145 ? -8.158 6.702 -1.058 1.00 90.75 145 ASP A C 1
ATOM 1202 O O . ASP A 1 145 ? -7.008 6.387 -1.383 1.00 90.75 145 ASP A O 1
ATOM 1206 N N . GLY A 1 146 ? -8.399 7.453 0.017 1.00 91.88 146 GLY A N 1
ATOM 1207 C CA . GLY A 1 146 ? -7.352 7.974 0.882 1.00 91.88 146 GLY A CA 1
ATOM 1208 C C . GLY A 1 146 ? -6.649 6.883 1.675 1.00 91.88 146 GLY A C 1
ATOM 1209 O O . GLY A 1 146 ? -5.410 6.797 1.665 1.00 91.88 146 GLY A O 1
ATOM 1210 N N . PHE A 1 147 ? -7.438 5.996 2.276 1.00 95.50 147 PHE A N 1
ATOM 1211 C CA . PHE A 1 147 ? -6.944 4.832 2.986 1.00 95.50 147 PHE A CA 1
ATOM 1212 C C . PHE A 1 147 ? -6.213 3.872 2.044 1.00 95.50 147 PHE A C 1
ATOM 1214 O O . PHE A 1 147 ? -5.050 3.567 2.301 1.00 95.50 147 PHE A O 1
ATOM 1221 N N . ILE A 1 148 ? -6.821 3.444 0.929 1.00 93.31 148 ILE A N 1
ATOM 1222 C CA . ILE A 1 148 ? -6.231 2.440 0.023 1.00 93.31 148 ILE A CA 1
ATOM 1223 C C . ILE A 1 148 ? -4.922 2.933 -0.599 1.00 93.31 148 ILE A C 1
ATOM 1225 O O . ILE A 1 148 ? -3.941 2.181 -0.665 1.00 93.31 148 ILE A O 1
ATOM 1229 N N . ARG A 1 149 ? -4.847 4.213 -0.983 1.00 91.75 149 ARG A N 1
ATOM 1230 C CA . ARG A 1 149 ? -3.597 4.827 -1.458 1.00 91.75 149 ARG A CA 1
ATOM 1231 C C . ARG A 1 149 ? -2.505 4.766 -0.390 1.00 91.75 149 ARG A C 1
ATOM 1233 O O . ARG A 1 149 ? -1.384 4.333 -0.664 1.00 91.75 149 ARG A O 1
ATOM 1240 N N . SER A 1 150 ? -2.829 5.170 0.836 1.00 92.38 150 SER A N 1
ATOM 1241 C CA . SER A 1 150 ? -1.870 5.204 1.946 1.00 92.38 150 SER A CA 1
ATOM 1242 C C . SER A 1 150 ? -1.459 3.797 2.392 1.00 92.38 150 SER A C 1
ATOM 1244 O O . SER A 1 150 ? -0.278 3.557 2.637 1.00 92.38 150 SER A O 1
ATOM 1246 N N . PHE A 1 151 ? -2.403 2.856 2.421 1.00 91.38 151 PHE A N 1
ATOM 1247 C CA . PHE A 1 151 ? -2.200 1.434 2.688 1.00 91.38 151 PHE A CA 1
ATOM 1248 C C . PHE A 1 151 ? -1.232 0.815 1.686 1.00 91.38 151 PHE A C 1
ATOM 1250 O O . PHE A 1 151 ? -0.249 0.186 2.082 1.00 91.38 151 PHE A O 1
ATOM 1257 N N . THR A 1 152 ? -1.437 1.078 0.394 1.00 88.12 152 THR A N 1
ATOM 1258 C CA . THR A 1 152 ? -0.554 0.596 -0.673 1.00 88.12 152 THR A CA 1
ATOM 1259 C C . THR A 1 152 ? 0.851 1.185 -0.531 1.00 88.12 152 THR A C 1
ATOM 1261 O O . THR A 1 152 ? 1.835 0.443 -0.543 1.00 88.12 152 THR A O 1
ATOM 1264 N N . PHE A 1 153 ? 0.979 2.499 -0.307 1.00 85.06 153 PHE A N 1
ATOM 1265 C CA . PHE A 1 153 ? 2.288 3.122 -0.073 1.00 85.06 153 PHE A CA 1
ATOM 1266 C C . PHE A 1 153 ? 2.987 2.588 1.174 1.00 85.06 153 PHE A C 1
ATOM 1268 O O . PHE A 1 153 ? 4.200 2.355 1.150 1.00 85.06 153 PHE A O 1
ATOM 1275 N N . TYR A 1 154 ? 2.245 2.371 2.258 1.00 87.56 154 TYR A N 1
ATOM 1276 C CA . TYR A 1 154 ? 2.787 1.827 3.492 1.00 87.56 154 TYR A CA 1
ATOM 1277 C C . TYR A 1 154 ? 3.253 0.384 3.298 1.00 87.56 154 TYR A C 1
ATOM 1279 O O . TYR A 1 154 ? 4.353 0.037 3.731 1.00 87.56 154 TYR A O 1
ATOM 1287 N N . PHE A 1 155 ? 2.477 -0.440 2.589 1.00 84.31 155 PHE A N 1
ATOM 1288 C CA . PHE A 1 155 ? 2.837 -1.817 2.255 1.00 84.31 155 PHE A CA 1
ATOM 1289 C C . PHE A 1 155 ? 4.108 -1.864 1.405 1.00 84.31 155 PHE A C 1
ATOM 1291 O O . PHE A 1 155 ? 5.082 -2.524 1.776 1.00 84.31 155 PHE A O 1
ATOM 1298 N N . LEU A 1 156 ? 4.153 -1.089 0.317 1.00 77.88 156 LEU A N 1
ATOM 1299 C CA . LEU A 1 156 ? 5.319 -1.017 -0.564 1.00 77.88 156 LEU A CA 1
ATOM 1300 C C . LEU A 1 156 ? 6.574 -0.553 0.187 1.00 77.88 156 LEU A C 1
ATOM 1302 O O . LEU A 1 156 ? 7.651 -1.127 0.026 1.00 77.88 156 LEU A O 1
ATOM 1306 N N . SER A 1 157 ? 6.429 0.439 1.067 1.00 75.56 157 SER A N 1
ATOM 1307 C CA . SER A 1 157 ? 7.543 1.005 1.836 1.00 75.56 157 SER A CA 1
ATOM 1308 C C . SER A 1 157 ? 8.021 0.104 2.980 1.00 75.56 157 SER A C 1
ATOM 1310 O O . SER A 1 157 ? 9.192 0.161 3.352 1.00 75.56 157 SER A O 1
ATOM 1312 N N . SER A 1 158 ? 7.134 -0.704 3.570 1.00 74.19 158 SER A N 1
ATOM 1313 C CA . SER A 1 158 ? 7.433 -1.539 4.746 1.00 74.19 158 SER A CA 1
ATOM 1314 C C . SER A 1 158 ? 7.793 -2.984 4.408 1.00 74.19 158 SER A C 1
ATOM 1316 O O . SER A 1 158 ? 8.566 -3.598 5.147 1.00 74.19 158 SER A O 1
ATOM 1318 N N . ILE A 1 159 ? 7.237 -3.522 3.321 1.00 69.31 159 ILE A N 1
ATOM 1319 C CA . ILE A 1 159 ? 7.398 -4.913 2.896 1.00 69.31 159 ILE A CA 1
ATOM 1320 C C . ILE A 1 159 ? 8.133 -4.987 1.560 1.00 69.31 159 ILE A C 1
ATOM 1322 O O . ILE A 1 159 ? 9.094 -5.725 1.449 1.00 69.31 159 ILE A O 1
ATOM 1326 N N . LEU A 1 160 ? 7.762 -4.233 0.530 1.00 62.09 160 LEU A N 1
ATOM 1327 C CA . LEU A 1 160 ? 8.388 -4.449 -0.783 1.00 62.09 160 LEU A CA 1
ATOM 1328 C C . LEU A 1 160 ? 9.677 -3.662 -1.028 1.00 62.09 160 LEU A C 1
ATOM 1330 O O . LEU A 1 160 ? 10.286 -3.924 -2.053 1.00 62.09 160 LEU A O 1
ATOM 1334 N N . CYS A 1 161 ? 10.108 -2.776 -0.111 1.00 57.78 161 CYS A N 1
ATOM 1335 C CA . CYS A 1 161 ? 11.203 -1.802 -0.281 1.00 57.78 161 CYS A CA 1
ATOM 1336 C C . CYS A 1 161 ? 12.384 -2.331 -1.135 1.00 57.78 161 CYS A C 1
ATOM 1338 O O . CYS A 1 161 ? 13.353 -2.870 -0.585 1.00 57.78 161 CYS A O 1
ATOM 1340 N N . PRO A 1 162 ? 12.342 -2.136 -2.467 1.00 45.69 162 PRO A N 1
ATOM 1341 C CA . PRO A 1 162 ? 13.279 -2.765 -3.400 1.00 45.69 162 PRO A CA 1
ATOM 1342 C C . PRO A 1 162 ? 14.643 -2.070 -3.366 1.00 45.69 162 PRO A C 1
ATOM 1344 O O . PRO A 1 162 ? 15.673 -2.660 -3.659 1.00 45.69 162 PRO A O 1
ATOM 1347 N N . ALA A 1 163 ? 14.661 -0.809 -2.927 1.00 39.69 163 ALA A N 1
ATOM 1348 C CA . ALA A 1 163 ? 15.813 0.076 -3.006 1.00 39.69 163 ALA A CA 1
ATOM 1349 C C . ALA A 1 163 ? 16.571 0.252 -1.679 1.00 39.69 163 ALA A C 1
ATOM 1351 O O . ALA A 1 163 ? 17.342 1.203 -1.541 1.00 39.69 163 ALA A O 1
ATOM 1352 N N . SER A 1 164 ? 16.413 -0.644 -0.695 1.00 40.09 164 SER A N 1
ATOM 1353 C CA . SER A 1 164 ? 17.364 -0.678 0.429 1.00 40.09 164 SER A CA 1
ATOM 1354 C C . SER A 1 164 ? 18.648 -1.404 0.021 1.00 40.09 164 SER A C 1
ATOM 1356 O O . SER A 1 164 ? 19.029 -2.427 0.581 1.00 40.09 164 SER A O 1
ATOM 1358 N N . TYR A 1 165 ? 19.351 -0.817 -0.951 1.00 38.25 165 TYR A N 1
ATOM 1359 C CA . TYR A 1 165 ? 20.783 -1.010 -1.117 1.00 38.25 165 TYR A CA 1
ATOM 1360 C C . TYR A 1 165 ? 21.443 -0.502 0.165 1.00 38.25 165 TYR A C 1
ATOM 1362 O O . TYR A 1 165 ? 21.720 0.686 0.324 1.00 38.25 165 TYR A O 1
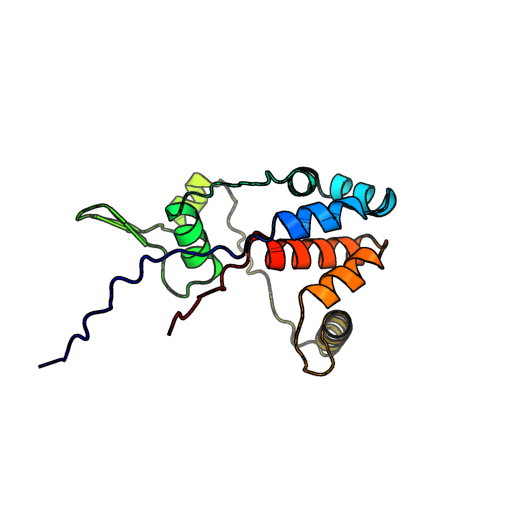ATOM 1370 N N . CYS A 1 166 ? 21.661 -1.391 1.131 1.00 32.38 166 CYS A N 1
ATOM 1371 C CA . CYS A 1 166 ? 22.661 -1.137 2.150 1.00 32.38 166 CYS A CA 1
ATOM 1372 C C . CYS A 1 166 ? 24.009 -1.092 1.421 1.00 32.38 166 CYS A C 1
ATOM 1374 O O . CYS A 1 166 ? 24.648 -2.126 1.236 1.00 32.38 166 CYS A O 1
ATOM 1376 N N . PHE A 1 167 ? 24.440 0.095 0.992 1.00 31.27 167 PHE A N 1
ATOM 1377 C CA . PHE A 1 167 ? 25.860 0.356 0.805 1.00 31.27 167 PHE A CA 1
ATOM 1378 C C . PHE A 1 167 ? 26.487 0.255 2.196 1.00 31.27 167 PHE A C 1
ATOM 1380 O O . PHE A 1 167 ? 26.499 1.211 2.966 1.00 31.27 167 PHE A O 1
ATOM 1387 N N . GLY A 1 168 ? 26.886 -0.959 2.573 1.00 26.67 168 GLY A N 1
ATOM 1388 C CA . GLY A 1 168 ? 27.807 -1.144 3.680 1.00 26.67 168 GLY A CA 1
ATOM 1389 C C . GLY A 1 168 ? 29.129 -0.511 3.271 1.00 26.67 168 GLY A C 1
ATOM 1390 O O . GLY A 1 168 ? 29.694 -0.912 2.253 1.00 26.67 168 GLY A O 1
ATOM 1391 N N . ASN A 1 169 ? 29.561 0.499 4.025 1.00 29.84 169 ASN A N 1
ATOM 1392 C CA . ASN A 1 169 ? 30.946 0.967 4.003 1.00 29.84 169 ASN A CA 1
ATOM 1393 C C . ASN A 1 169 ? 31.888 -0.159 4.452 1.00 29.84 169 ASN A C 1
ATOM 1395 O O . ASN A 1 169 ? 31.505 -0.898 5.390 1.00 29.84 169 ASN A O 1
#

Secondary structure (DSSP, 8-state):
-------------------HHHHHHHHTT--HHHHHHHHHTT-GGGTT--TT----HHHHHHHHHHHT-SS--EEEETTEEEEPPHHHHHHHH-----SS--------HHHHHHHHHHHHTT--TTS---HHHHHHHHHH--SHHHHHHHHHHHHIIIII-TT------

Organism: Aegilops tauschii subsp. strangulata (NCBI:txid200361)

pLDDT: mean 70.62, std 20.34, range [26.41, 96.94]

Foldseek 3Di:
DDDDDPPPPPPPPPPQLQPVVVLQVLLVLADPLLVVLCVVVVNVCVNCDDPDDPDPPVVLLQCCCPVPNPDFDWDDDPPDIDTDDPVNVCVVVVDDPDPDDDDPDDPDPVVVVVVVVLLVQQADPVRDRDLVSLSVQLSPDSDSVSNVVSVVVNCCVNGVVSPPPPPDD